Protein AF-A0A917RZY7-F1 (afdb_monomer_lite)

Secondary structure (DSSP, 8-state):
--HHHHHHHHHHTS-HHHHHHHHH--HHHHHHHHHHHHHHHHHHHHHHHHHHHTTTTTTTTSSSSS--

Organism: NCBI:txid492735

Foldseek 3Di:
DPVVVVVVVVLVPDDPVVNVCVVPDDPVRVVVVVCVVCVVVVVVCVVVCCCPPVVVVVVPPPPPPPDD

Radius of gyration: 23.18 Å; chains: 1; bounding box: 50×28×64 Å

pLDDT: mean 74.89, std 11.93, range [40.16, 88.25]

Structure (mmCIF, N/CA/C/O backbone):
data_AF-A0A917RZY7-F1
#
_entry.id   AF-A0A917RZY7-F1
#
loop_
_atom_site.group_PDB
_atom_site.id
_atom_site.type_symbol
_atom_site.label_atom_id
_atom_site.label_alt_id
_atom_site.label_comp_id
_atom_site.label_asym_id
_atom_site.label_entity_id
_atom_site.label_seq_id
_atom_site.pdbx_PDB_ins_code
_atom_site.Cartn_x
_atom_site.Cartn_y
_atom_site.Cartn_z
_atom_site.occupancy
_atom_site.B_iso_or_equiv
_atom_site.auth_seq_id
_atom_site.auth_comp_id
_atom_site.auth_asym_id
_atom_site.auth_atom_id
_atom_site.pdbx_PDB_model_num
ATOM 1 N N . MET A 1 1 ? -15.138 -18.887 -5.092 1.00 55.72 1 MET A N 1
ATOM 2 C CA . MET A 1 1 ? -14.641 -18.270 -3.849 1.00 55.72 1 MET A CA 1
ATOM 3 C C . MET A 1 1 ? -15.363 -16.949 -3.684 1.00 55.72 1 MET A C 1
ATOM 5 O O . MET A 1 1 ? -15.450 -16.197 -4.649 1.00 55.72 1 MET A O 1
ATOM 9 N N . ASP A 1 2 ? -15.984 -16.733 -2.530 1.00 78.19 2 ASP A N 1
ATOM 10 C CA . ASP A 1 2 ? -16.726 -15.510 -2.231 1.00 78.19 2 ASP A CA 1
ATOM 11 C C . ASP A 1 2 ? -15.714 -14.421 -1.846 1.00 78.19 2 ASP A C 1
ATOM 13 O O . ASP A 1 2 ? -14.957 -14.607 -0.894 1.00 78.19 2 ASP A O 1
ATOM 17 N N . LYS A 1 3 ? -15.646 -13.312 -2.594 1.00 71.44 3 LYS A N 1
ATOM 18 C CA . LYS A 1 3 ? -14.614 -12.265 -2.409 1.00 71.44 3 LYS A CA 1
ATOM 19 C C . L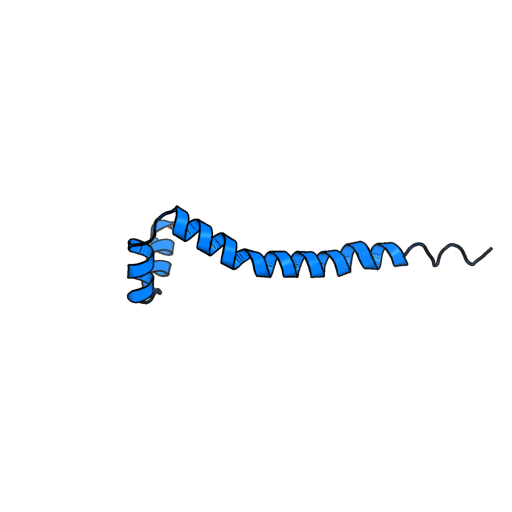YS A 1 3 ? -14.621 -11.671 -0.994 1.00 71.44 3 LYS A C 1
ATOM 21 O O . LYS A 1 3 ? -13.600 -11.202 -0.501 1.00 71.44 3 LYS A O 1
ATOM 26 N N . ASN A 1 4 ? -15.768 -11.739 -0.320 1.00 76.12 4 ASN A N 1
ATOM 27 C CA . ASN A 1 4 ? -15.917 -11.317 1.069 1.00 76.12 4 ASN A CA 1
ATOM 28 C C . ASN A 1 4 ? -15.176 -12.226 2.062 1.00 76.12 4 ASN A C 1
ATOM 30 O O . ASN A 1 4 ? -14.763 -11.753 3.120 1.00 76.12 4 ASN A O 1
ATOM 34 N N . ASN A 1 5 ? -14.993 -13.510 1.741 1.00 79.88 5 ASN A N 1
ATOM 35 C CA . ASN A 1 5 ? -14.273 -14.443 2.606 1.00 79.88 5 ASN A CA 1
ATOM 36 C C . ASN A 1 5 ? -12.760 -14.214 2.535 1.00 79.88 5 ASN A C 1
ATOM 38 O O . ASN A 1 5 ? -12.119 -14.159 3.579 1.00 79.88 5 ASN A O 1
ATOM 42 N N . GLU A 1 6 ? -12.215 -13.970 1.341 1.00 81.94 6 GLU A N 1
ATOM 43 C CA . GLU A 1 6 ? -10.794 -13.628 1.158 1.00 81.94 6 GLU A CA 1
ATOM 44 C C . GLU A 1 6 ? -10.438 -12.316 1.872 1.00 81.94 6 GLU A C 1
ATOM 46 O O . GLU A 1 6 ? -9.429 -12.221 2.566 1.00 81.94 6 GLU A O 1
ATOM 51 N N . PHE A 1 7 ? -11.311 -11.308 1.786 1.00 79.31 7 PHE A N 1
ATOM 52 C CA . PHE A 1 7 ? -11.098 -10.036 2.477 1.00 79.31 7 PHE A CA 1
ATOM 53 C 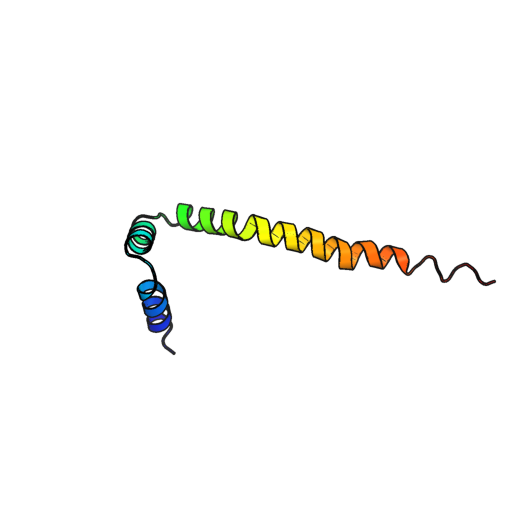C . PHE A 1 7 ? -11.092 -10.185 4.007 1.00 79.31 7 PHE A C 1
ATOM 55 O O . PHE A 1 7 ? -10.261 -9.591 4.694 1.00 79.31 7 PHE A O 1
ATOM 62 N N . ARG A 1 8 ? -11.993 -11.011 4.554 1.00 83.06 8 ARG A N 1
ATOM 63 C CA . ARG A 1 8 ? -12.032 -11.308 5.994 1.00 83.06 8 ARG A CA 1
ATOM 64 C C . ARG A 1 8 ? -10.781 -12.040 6.463 1.00 83.06 8 ARG A C 1
ATOM 66 O O . ARG A 1 8 ? -10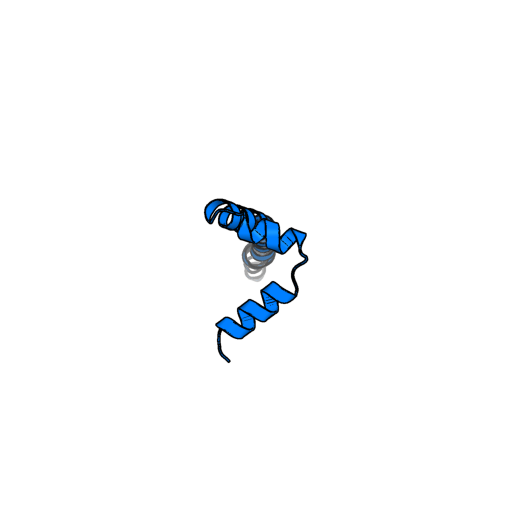.290 -11.749 7.551 1.00 83.06 8 ARG A O 1
ATOM 73 N N . GLU A 1 9 ? -10.263 -12.950 5.648 1.00 87.12 9 GLU A N 1
ATOM 74 C CA . GLU A 1 9 ? -9.033 -13.680 5.943 1.00 87.12 9 GLU A CA 1
ATOM 75 C C . GLU A 1 9 ? -7.827 -12.732 5.991 1.00 87.12 9 GLU A C 1
ATOM 77 O O . GLU A 1 9 ? -7.081 -12.743 6.970 1.00 87.12 9 GLU A O 1
ATOM 82 N N . ILE A 1 10 ? -7.714 -11.812 5.029 1.00 83.75 10 ILE A N 1
ATOM 83 C CA . ILE A 1 10 ? -6.665 -10.779 5.005 1.00 83.75 10 ILE A CA 1
ATOM 84 C C . ILE A 1 10 ? -6.755 -9.864 6.236 1.00 83.75 10 ILE A C 1
ATOM 86 O O . ILE A 1 10 ? -5.748 -9.615 6.895 1.00 83.75 10 ILE A O 1
ATOM 90 N N . ILE A 1 11 ? -7.956 -9.400 6.604 1.00 82.00 11 ILE A N 1
ATOM 91 C CA . ILE A 1 11 ? -8.134 -8.569 7.808 1.00 82.00 11 ILE A CA 1
ATOM 92 C C . ILE A 1 11 ? -7.770 -9.340 9.079 1.00 82.00 11 ILE A C 1
ATOM 94 O O . ILE A 1 11 ? -7.219 -8.758 10.014 1.00 82.00 11 ILE A O 1
ATOM 98 N N . SER A 1 12 ? -8.058 -10.643 9.138 1.00 85.31 12 SER A N 1
ATOM 99 C CA . SER A 1 12 ? -7.762 -11.462 10.318 1.00 85.31 12 SER A CA 1
ATOM 100 C C . SER A 1 12 ? -6.262 -11.607 10.597 1.00 85.31 12 SER A C 1
ATOM 102 O O . SER A 1 12 ? -5.883 -11.783 11.753 1.00 85.31 12 SER A O 1
ATOM 104 N N . GLN A 1 13 ? -5.427 -11.463 9.564 1.00 88.25 13 GLN A N 1
ATOM 105 C CA . GLN A 1 13 ? -3.967 -11.547 9.648 1.00 88.25 13 GLN A CA 1
ATOM 106 C C . GLN A 1 13 ? -3.302 -10.238 10.105 1.00 88.25 13 GLN A C 1
ATOM 108 O O . GLN A 1 13 ? -2.123 -10.248 10.455 1.00 88.25 13 GLN A O 1
ATOM 113 N N . LEU A 1 14 ? -4.034 -9.119 10.130 1.00 84.94 14 LEU A N 1
ATOM 114 C CA . LEU A 1 14 ? -3.516 -7.834 10.603 1.00 84.94 14 LEU A CA 1
ATOM 115 C C . LEU A 1 14 ? -3.401 -7.809 12.133 1.00 84.94 14 LEU A C 1
ATOM 117 O O . LEU A 1 14 ? -4.249 -8.350 12.850 1.00 84.94 14 LEU A O 1
ATOM 121 N N . SER A 1 15 ? -2.393 -7.111 12.654 1.00 87.50 15 SER A N 1
ATOM 122 C CA . SER A 1 15 ? -2.310 -6.825 14.087 1.00 87.50 15 SER A CA 1
ATOM 123 C C . SER A 1 15 ? -3.430 -5.873 14.526 1.00 87.50 15 SER A C 1
ATOM 125 O O . SER A 1 15 ? -3.943 -5.076 13.740 1.00 87.50 15 SER A O 1
ATOM 127 N N . GLU A 1 16 ? -3.793 -5.884 15.811 1.00 85.06 16 GLU A N 1
ATOM 128 C CA . GLU A 1 16 ? -4.842 -4.995 16.345 1.00 85.06 16 GLU A CA 1
ATOM 129 C C . GLU A 1 16 ? -4.543 -3.503 16.122 1.00 85.06 16 GLU A C 1
ATOM 131 O O . GLU A 1 16 ? -5.449 -2.698 15.909 1.00 85.06 16 GLU A O 1
ATOM 136 N N . LYS A 1 17 ? -3.260 -3.124 16.092 1.00 84.75 17 LYS A N 1
ATOM 137 C CA . LYS A 1 17 ? -2.835 -1.752 15.788 1.00 84.75 17 LYS A CA 1
ATOM 138 C C . LYS A 1 17 ? -3.087 -1.389 14.323 1.00 84.75 17 LYS A C 1
ATOM 140 O O . LYS A 1 17 ? -3.518 -0.274 14.036 1.00 84.75 17 LYS A O 1
ATOM 145 N N . GLU A 1 18 ? -2.828 -2.317 13.408 1.00 80.56 18 GLU A N 1
ATOM 146 C CA . GLU A 1 18 ? -3.062 -2.134 11.973 1.00 80.56 18 GLU A CA 1
ATOM 147 C C . GLU A 1 18 ? -4.554 -2.123 11.655 1.00 80.56 18 GLU A C 1
ATOM 149 O O . GLU A 1 18 ? -4.995 -1.263 10.901 1.00 80.56 18 GLU A O 1
ATOM 154 N N . LYS A 1 19 ? -5.347 -2.990 12.299 1.00 83.06 19 LYS A N 1
ATOM 155 C CA . LYS A 1 19 ? -6.814 -2.966 12.197 1.00 83.06 19 LYS A CA 1
ATOM 156 C C . LYS A 1 19 ? -7.385 -1.635 12.664 1.00 83.06 19 LYS A C 1
ATOM 158 O O . LYS A 1 19 ? -8.182 -1.036 11.950 1.00 83.06 19 LYS A O 1
ATOM 163 N N . LYS A 1 20 ? -6.947 -1.147 13.830 1.00 82.44 20 LYS A N 1
ATOM 164 C CA . LYS A 1 20 ? -7.365 0.159 14.347 1.00 82.44 20 LYS A CA 1
ATOM 165 C C . LYS A 1 20 ? -6.990 1.280 13.382 1.00 82.44 20 LYS A C 1
ATOM 167 O O . LYS A 1 20 ? -7.841 2.077 13.017 1.00 82.44 20 LYS A O 1
ATOM 172 N N . SER A 1 21 ? -5.748 1.283 12.896 1.00 80.50 21 SER A N 1
ATOM 173 C CA . SER A 1 21 ? -5.324 2.261 11.897 1.00 80.50 21 SER A CA 1
ATOM 174 C C . SER A 1 21 ? -6.162 2.183 10.624 1.00 80.50 21 SER A C 1
ATOM 176 O O . SER A 1 21 ? -6.448 3.231 10.068 1.00 80.50 21 SER A O 1
ATOM 178 N N . LEU A 1 22 ? -6.550 0.995 10.156 1.00 78.19 22 LEU A N 1
ATOM 179 C CA . LEU A 1 22 ? -7.365 0.825 8.952 1.00 78.19 22 LEU A CA 1
ATOM 180 C C . LEU A 1 22 ? -8.784 1.383 9.140 1.00 78.19 22 LEU A C 1
ATOM 182 O O . LEU A 1 22 ? -9.296 2.044 8.246 1.00 78.19 22 LEU A O 1
ATOM 186 N N . MET A 1 23 ? -9.391 1.131 10.303 1.00 80.38 23 MET A N 1
ATOM 187 C CA . MET A 1 23 ? -10.731 1.619 10.655 1.00 80.38 23 MET A CA 1
ATOM 188 C C . MET A 1 23 ? -10.765 3.137 10.866 1.00 80.38 23 MET A C 1
ATOM 190 O O . MET A 1 23 ? -11.769 3.770 10.553 1.00 80.38 23 MET A O 1
ATOM 194 N N . ASP A 1 24 ? -9.670 3.704 11.377 1.00 83.31 24 ASP A N 1
ATOM 195 C CA . ASP A 1 24 ? -9.534 5.137 11.648 1.00 83.31 24 ASP A CA 1
ATOM 196 C C . ASP A 1 24 ? -9.063 5.937 10.412 1.00 83.31 24 ASP A C 1
ATOM 198 O O . ASP A 1 24 ? -9.127 7.164 10.435 1.00 83.31 24 ASP A O 1
ATOM 202 N N . SER A 1 25 ? -8.582 5.276 9.345 1.00 80.69 25 SER A N 1
ATOM 203 C CA . SER A 1 25 ? -8.021 5.963 8.168 1.00 80.69 25 SER A CA 1
ATOM 204 C C . SER A 1 25 ? -9.107 6.455 7.211 1.00 80.69 25 SER A C 1
ATOM 206 O O . SER A 1 25 ? -10.010 5.700 6.839 1.00 80.69 25 SER A O 1
ATOM 208 N N . SER A 1 26 ? -8.970 7.684 6.712 1.00 85.75 26 SER A N 1
ATOM 209 C CA . SER A 1 26 ? -9.821 8.167 5.619 1.00 85.75 26 SER A CA 1
ATOM 210 C C . SER A 1 26 ? -9.424 7.532 4.272 1.00 85.75 26 SER A C 1
ATOM 212 O O . SER A 1 26 ? -8.277 7.102 4.093 1.00 85.75 26 SER A O 1
ATOM 214 N N . PRO A 1 27 ? -10.328 7.493 3.272 1.00 79.50 27 PRO A N 1
ATOM 215 C CA . PRO A 1 27 ? -9.982 7.039 1.923 1.00 79.50 27 PRO A CA 1
ATOM 216 C C . PRO A 1 27 ? -8.778 7.777 1.316 1.00 79.50 27 PRO A C 1
ATOM 218 O O . PRO A 1 27 ? -7.986 7.175 0.593 1.00 79.50 27 PRO A O 1
ATOM 221 N N . GLU A 1 28 ? -8.608 9.059 1.640 1.00 80.56 28 GLU A N 1
ATOM 222 C CA . GLU A 1 28 ? -7.498 9.895 1.166 1.00 80.56 28 GLU A CA 1
ATOM 223 C C . GLU A 1 28 ? -6.167 9.499 1.817 1.00 80.56 28 GLU A C 1
ATOM 225 O O . GLU A 1 28 ? -5.135 9.447 1.148 1.00 80.56 28 GLU A O 1
ATOM 230 N N . GLU A 1 29 ? -6.177 9.148 3.103 1.00 81.81 29 GLU A N 1
ATOM 231 C CA . GLU A 1 29 ? -4.986 8.666 3.811 1.00 81.81 29 GLU A CA 1
ATOM 232 C C . GLU A 1 29 ? -4.542 7.294 3.309 1.00 81.81 29 GLU A C 1
ATOM 234 O O . GLU A 1 29 ? -3.345 7.033 3.163 1.00 81.81 29 GLU A O 1
ATOM 239 N N . VAL A 1 30 ? -5.507 6.420 3.011 1.00 80.81 30 VAL A N 1
ATOM 240 C CA . VAL A 1 30 ? -5.233 5.129 2.381 1.00 80.81 30 VAL A CA 1
ATOM 241 C C . VAL A 1 30 ? -4.620 5.355 1.001 1.00 80.81 30 VAL A C 1
ATOM 243 O O . VAL A 1 30 ? -3.551 4.811 0.730 1.00 80.81 30 VAL A O 1
ATOM 246 N N . ALA A 1 31 ? -5.229 6.196 0.159 1.00 79.25 31 ALA A N 1
ATOM 247 C CA . ALA A 1 31 ? -4.713 6.518 -1.172 1.00 79.25 31 ALA A CA 1
ATOM 248 C C . ALA A 1 31 ? -3.275 7.060 -1.128 1.00 79.25 31 ALA A C 1
ATOM 250 O O . ALA A 1 31 ? -2.413 6.573 -1.859 1.00 79.25 31 ALA A O 1
ATOM 251 N N . LYS A 1 32 ? -2.979 7.977 -0.201 1.00 83.44 32 LYS A N 1
ATOM 252 C CA . LYS A 1 32 ? -1.629 8.521 -0.011 1.00 83.44 32 LYS A CA 1
ATOM 253 C C . LYS A 1 32 ? -0.601 7.441 0.345 1.00 83.44 32 LYS A C 1
ATOM 255 O O . LYS A 1 32 ? 0.489 7.420 -0.219 1.00 83.44 32 LYS A O 1
ATOM 260 N N . LYS A 1 33 ? -0.944 6.505 1.239 1.00 83.19 33 LYS A N 1
ATOM 261 C CA . LYS A 1 33 ? -0.054 5.379 1.582 1.00 83.19 33 LYS A CA 1
ATOM 262 C C . LYS A 1 33 ? 0.224 4.477 0.379 1.00 83.19 33 LYS A C 1
ATOM 264 O O . LYS A 1 33 ? 1.342 3.988 0.236 1.00 83.19 33 LYS A O 1
ATOM 269 N N . TRP A 1 34 ? -0.769 4.254 -0.482 1.00 82.75 34 TRP A N 1
ATOM 270 C CA . TRP A 1 34 ? -0.572 3.501 -1.722 1.00 82.75 34 TRP A CA 1
ATOM 271 C C . TRP A 1 34 ? 0.369 4.226 -2.689 1.00 82.75 34 TRP A C 1
ATOM 273 O O . TRP A 1 34 ? 1.255 3.588 -3.257 1.00 82.75 34 TRP A O 1
ATOM 283 N N . GLU A 1 35 ? 0.222 5.545 -2.845 1.00 82.94 35 GLU A N 1
ATOM 284 C CA . GLU A 1 35 ? 1.129 6.357 -3.666 1.00 82.94 35 GLU A CA 1
ATOM 285 C C . GLU A 1 35 ? 2.574 6.281 -3.157 1.00 82.94 35 GLU A 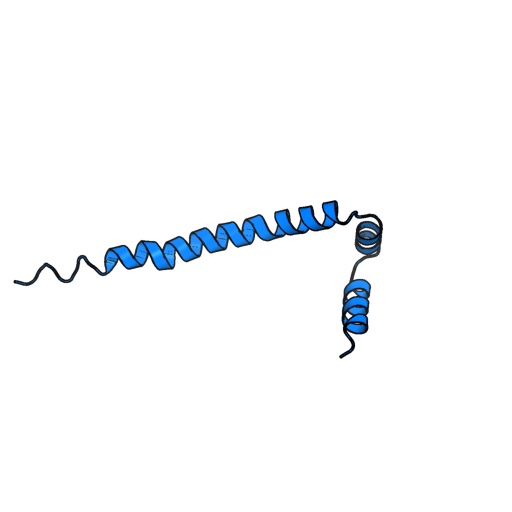C 1
ATOM 287 O O . GLU A 1 35 ? 3.483 5.978 -3.931 1.00 82.94 35 GLU A O 1
ATOM 292 N N . GLU A 1 36 ? 2.783 6.466 -1.850 1.00 85.94 36 GLU A N 1
ATOM 293 C CA . GLU A 1 36 ? 4.104 6.373 -1.215 1.00 85.94 36 GLU A CA 1
ATOM 294 C C . GLU A 1 36 ? 4.721 4.973 -1.374 1.00 85.94 36 GLU A C 1
ATOM 296 O O . GLU A 1 36 ? 5.900 4.834 -1.710 1.00 85.94 36 GLU A O 1
ATOM 301 N N . MET A 1 37 ? 3.922 3.918 -1.181 1.00 83.12 37 MET A N 1
ATOM 302 C CA . MET A 1 37 ? 4.385 2.533 -1.285 1.00 83.12 37 MET A CA 1
ATOM 303 C C . MET A 1 37 ? 4.851 2.182 -2.702 1.00 83.12 37 MET A C 1
ATOM 305 O O . MET A 1 37 ? 5.853 1.481 -2.869 1.00 83.12 37 MET A O 1
ATOM 309 N N . TYR A 1 38 ? 4.144 2.663 -3.727 1.00 83.12 38 TYR A N 1
ATOM 310 C CA . TYR A 1 38 ? 4.463 2.346 -5.118 1.00 83.12 38 TYR A CA 1
ATOM 311 C C . TYR A 1 38 ? 5.485 3.285 -5.761 1.00 83.12 38 TYR A C 1
ATOM 313 O O . TYR A 1 38 ? 6.085 2.914 -6.772 1.00 83.12 38 TYR A O 1
ATOM 321 N N . GLU A 1 39 ? 5.763 4.452 -5.180 1.00 85.12 39 GLU A N 1
ATOM 322 C CA . GLU A 1 39 ? 6.710 5.416 -5.743 1.00 85.12 39 GLU A CA 1
ATOM 323 C C . GLU A 1 39 ? 8.109 4.810 -5.969 1.00 85.12 39 GLU A C 1
ATOM 325 O O . GLU A 1 39 ? 8.695 4.952 -7.050 1.00 85.12 39 GLU A O 1
ATOM 330 N N . ILE A 1 40 ? 8.651 4.102 -4.972 1.00 78.19 40 ILE A N 1
ATOM 331 C CA . ILE A 1 40 ? 9.997 3.511 -5.041 1.00 78.19 40 ILE A CA 1
ATOM 332 C C . ILE A 1 40 ? 10.061 2.367 -6.072 1.00 78.19 40 ILE A C 1
ATOM 334 O O . ILE A 1 40 ? 10.914 2.446 -6.966 1.00 78.19 40 ILE A O 1
ATOM 338 N N . PRO A 1 41 ? 9.179 1.343 -6.032 1.00 78.31 41 PRO A N 1
ATOM 339 C CA . PRO A 1 41 ? 9.144 0.294 -7.052 1.00 78.31 41 PRO A CA 1
ATOM 340 C C . PRO A 1 41 ? 8.987 0.838 -8.474 1.00 78.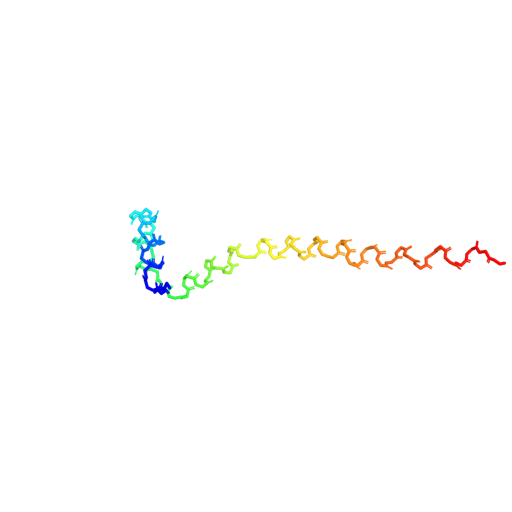31 41 PRO A C 1
ATOM 342 O O . PRO A 1 41 ? 9.671 0.383 -9.393 1.00 78.31 41 PRO A O 1
ATOM 345 N N . ILE A 1 42 ? 8.144 1.857 -8.669 1.00 78.81 42 ILE A N 1
ATOM 346 C CA . ILE A 1 42 ? 7.948 2.483 -9.981 1.00 78.81 42 ILE A CA 1
ATOM 347 C C . ILE A 1 42 ? 9.245 3.151 -10.450 1.00 78.81 42 ILE A C 1
ATOM 349 O O . ILE A 1 42 ? 9.674 2.908 -11.581 1.00 78.81 42 ILE A O 1
ATOM 353 N N . LYS A 1 43 ? 9.918 3.935 -9.595 1.00 80.81 43 LYS A N 1
ATOM 354 C CA . LYS A 1 43 ? 11.209 4.569 -9.926 1.00 80.81 43 LYS A CA 1
ATOM 355 C C . LYS A 1 43 ? 12.289 3.539 -10.267 1.00 80.81 43 LYS A C 1
ATOM 357 O O . LYS A 1 43 ? 13.010 3.719 -11.250 1.00 80.81 43 LYS A O 1
ATOM 362 N N . GLN A 1 44 ? 12.380 2.453 -9.500 1.00 77.00 44 GLN A N 1
ATOM 363 C CA . GLN A 1 44 ? 13.322 1.360 -9.753 1.00 77.00 44 GLN A CA 1
ATOM 364 C C . GLN A 1 44 ? 13.026 0.653 -11.080 1.00 77.00 44 GLN A C 1
ATOM 366 O O . GLN A 1 44 ? 13.940 0.464 -11.885 1.00 77.00 44 GLN A O 1
ATOM 371 N N . SER A 1 45 ? 11.753 0.339 -11.352 1.00 78.12 45 SER A N 1
ATOM 372 C CA . SER A 1 45 ? 11.338 -0.258 -12.625 1.00 78.12 45 SER A CA 1
ATOM 373 C C . SER A 1 45 ? 11.683 0.657 -13.798 1.00 78.12 45 SER A C 1
ATOM 375 O O . SER A 1 45 ? 12.272 0.206 -14.774 1.00 78.12 45 SER A O 1
ATOM 377 N N . LYS A 1 46 ? 11.432 1.968 -13.677 1.00 78.44 46 LYS A N 1
ATOM 378 C CA . LYS A 1 46 ? 11.757 2.952 -14.710 1.00 78.44 46 LYS A CA 1
ATOM 379 C C . LYS A 1 46 ? 13.253 2.969 -15.000 1.00 78.44 46 LYS A C 1
ATOM 381 O O . LYS A 1 46 ? 13.637 2.957 -16.163 1.00 78.44 46 LYS A O 1
ATOM 386 N N . PHE A 1 47 ? 14.101 2.972 -13.971 1.00 78.56 47 PHE A N 1
ATOM 387 C CA . PHE A 1 47 ? 15.553 2.941 -14.155 1.00 78.56 47 PHE A CA 1
ATOM 388 C C . PHE A 1 47 ? 16.021 1.649 -14.838 1.00 78.56 47 PHE A C 1
ATOM 390 O O . PHE A 1 47 ? 16.790 1.695 -15.799 1.00 78.56 47 PHE A O 1
ATOM 397 N N . PHE A 1 48 ? 15.521 0.505 -14.373 1.00 79.62 48 PHE A N 1
ATOM 398 C CA . PHE A 1 48 ? 15.855 -0.809 -14.911 1.00 79.62 48 PHE A CA 1
ATOM 399 C C . PHE A 1 48 ? 15.413 -0.971 -16.371 1.00 79.62 48 PHE A C 1
ATOM 401 O O . PHE A 1 48 ? 16.230 -1.297 -17.233 1.00 79.62 48 PHE A O 1
ATOM 408 N N . LEU A 1 49 ? 14.148 -0.666 -16.670 1.00 78.38 49 LEU A N 1
ATOM 409 C CA . LEU A 1 49 ? 13.584 -0.732 -18.018 1.00 78.38 49 LEU A CA 1
ATOM 410 C C . LEU A 1 49 ? 14.284 0.253 -18.957 1.00 78.38 49 LEU A C 1
ATOM 412 O O . LEU A 1 49 ? 14.587 -0.100 -20.093 1.00 78.38 49 LEU A O 1
ATOM 416 N N . ASN A 1 50 ? 14.622 1.456 -18.481 1.00 77.19 50 ASN A N 1
ATOM 417 C CA . ASN A 1 50 ? 15.400 2.409 -19.270 1.00 77.19 50 ASN A CA 1
ATOM 418 C C . ASN A 1 50 ? 16.771 1.822 -19.665 1.00 77.19 50 ASN A C 1
ATOM 420 O O . ASN A 1 50 ? 17.221 1.930 -20.805 1.00 77.19 50 ASN A O 1
ATOM 424 N N . ASN A 1 51 ? 17.422 1.128 -18.728 1.00 74.94 51 ASN A N 1
ATOM 425 C CA . ASN A 1 51 ? 18.723 0.512 -18.957 1.00 74.94 51 ASN A CA 1
ATOM 426 C C . ASN A 1 51 ? 18.665 -0.686 -19.919 1.00 74.94 51 ASN A C 1
ATOM 428 O O . ASN A 1 51 ? 19.594 -0.880 -20.697 1.00 74.94 51 ASN A O 1
ATOM 432 N N . ILE A 1 52 ? 17.582 -1.462 -19.895 1.00 76.06 52 ILE A N 1
ATOM 433 C CA . ILE A 1 52 ? 17.396 -2.594 -20.809 1.00 76.06 52 ILE A CA 1
ATOM 434 C C . ILE A 1 52 ? 17.004 -2.105 -22.201 1.00 76.06 52 ILE A C 1
ATOM 436 O O . ILE A 1 52 ? 17.696 -2.390 -23.170 1.00 76.06 52 ILE A O 1
ATOM 440 N N . PHE A 1 53 ? 15.929 -1.329 -22.317 1.00 75.31 53 PHE A N 1
ATOM 441 C CA . PHE A 1 53 ? 15.318 -1.051 -23.616 1.00 75.31 53 PHE A CA 1
ATOM 442 C C . PHE A 1 53 ? 15.961 0.117 -24.369 1.00 75.31 53 PHE A C 1
ATOM 444 O O . PHE A 1 53 ? 15.977 0.110 -25.599 1.00 75.31 53 PHE A O 1
ATOM 451 N N . PHE A 1 54 ? 16.530 1.103 -23.673 1.00 68.75 54 PHE A N 1
ATOM 452 C CA . PHE A 1 54 ? 17.006 2.338 -24.314 1.00 68.75 54 PHE A CA 1
ATOM 453 C C . PHE A 1 54 ? 18.534 2.438 -24.387 1.00 68.75 54 PHE A C 1
ATOM 455 O O . PHE A 1 54 ? 19.059 3.096 -25.279 1.00 68.75 54 PHE A O 1
ATOM 462 N N . LYS A 1 55 ? 19.278 1.755 -23.505 1.00 64.25 55 LYS A N 1
ATOM 463 C CA . LYS A 1 55 ? 20.752 1.701 -23.592 1.00 64.25 55 LYS A CA 1
ATOM 464 C C . LYS A 1 55 ? 21.290 0.543 -24.436 1.00 64.25 55 LYS A C 1
ATOM 466 O O . LYS A 1 55 ? 22.395 0.671 -24.958 1.00 64.25 55 LYS A O 1
ATOM 471 N N . GLN A 1 56 ? 20.561 -0.567 -24.588 1.00 58.47 56 GLN A N 1
ATOM 472 C CA . GLN A 1 56 ? 20.965 -1.633 -25.520 1.00 58.47 56 GLN A CA 1
ATOM 473 C C . GLN A 1 56 ? 20.580 -1.322 -26.969 1.00 58.47 56 GLN A C 1
ATOM 475 O O . GLN A 1 56 ? 21.354 -1.637 -27.867 1.00 58.47 56 GLN A O 1
ATOM 480 N N . SER A 1 57 ? 19.454 -0.643 -27.207 1.00 58.56 57 SER A N 1
ATOM 481 C CA . SER A 1 57 ? 18.995 -0.302 -28.563 1.00 58.56 57 SER A CA 1
ATOM 482 C C . SER A 1 57 ? 19.943 0.641 -29.313 1.00 58.56 57 SER A C 1
ATOM 484 O O . SER A 1 57 ? 20.049 0.544 -30.532 1.00 58.56 57 SER A O 1
ATOM 486 N N . GLY A 1 58 ? 20.703 1.480 -28.601 1.00 58.97 58 GLY A N 1
ATOM 487 C CA . GLY A 1 58 ? 21.744 2.328 -29.191 1.00 58.97 58 GLY A CA 1
ATOM 488 C C . GLY A 1 58 ? 23.047 1.606 -29.564 1.00 58.97 58 GLY A C 1
ATOM 489 O O . GLY A 1 58 ? 23.870 2.198 -30.248 1.00 58.97 58 GLY A O 1
ATOM 490 N N . LYS A 1 59 ? 23.264 0.351 -29.137 1.00 57.03 59 LYS A N 1
ATOM 491 C CA . LYS A 1 59 ? 24.502 -0.401 -29.437 1.00 57.03 59 LYS A CA 1
ATOM 492 C C . LYS A 1 59 ? 24.397 -1.309 -30.661 1.00 57.03 59 LYS A C 1
ATOM 494 O O . LYS A 1 59 ? 25.421 -1.735 -31.181 1.00 57.03 59 LYS A O 1
ATOM 499 N N . THR A 1 60 ? 23.187 -1.615 -31.121 1.00 55.16 60 THR A N 1
ATOM 500 C CA . THR A 1 60 ? 22.967 -2.526 -32.255 1.00 55.16 60 THR A CA 1
ATOM 501 C C . THR A 1 60 ? 23.260 -1.899 -33.621 1.00 55.16 60 THR A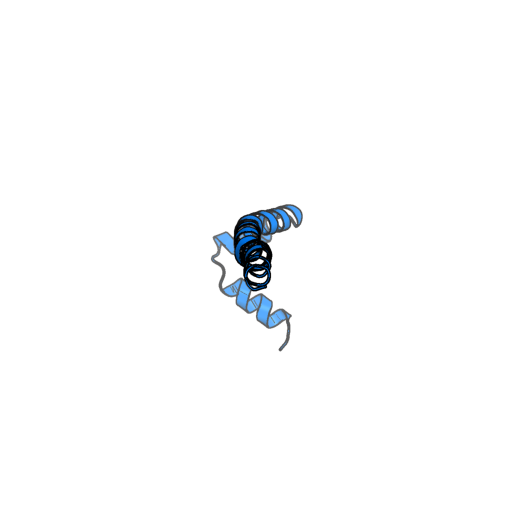 C 1
ATOM 503 O O . THR A 1 60 ? 23.493 -2.643 -34.562 1.00 55.16 60 THR A O 1
ATOM 506 N N . ASN A 1 61 ? 23.312 -0.567 -33.741 1.00 54.25 61 ASN A N 1
ATOM 507 C CA . ASN A 1 61 ? 23.478 0.107 -35.040 1.00 54.25 61 ASN A CA 1
ATOM 508 C C . ASN A 1 61 ? 24.928 0.462 -35.424 1.00 54.25 61 ASN A C 1
ATOM 510 O O . ASN A 1 61 ? 25.146 0.897 -36.549 1.00 54.25 61 ASN A O 1
ATOM 514 N N . ASP A 1 62 ? 25.917 0.270 -34.544 1.00 53.75 62 ASP A N 1
ATOM 515 C CA . ASP A 1 62 ? 27.310 0.671 -34.831 1.00 53.75 62 ASP A CA 1
ATOM 516 C C . ASP A 1 62 ? 28.195 -0.454 -35.403 1.00 53.75 62 ASP A C 1
ATOM 518 O O . ASP A 1 62 ? 29.312 -0.182 -35.844 1.00 53.75 62 ASP A O 1
ATOM 522 N N . ASN A 1 63 ? 27.721 -1.706 -35.445 1.00 49.78 63 ASN A N 1
ATOM 523 C CA . ASN A 1 63 ? 28.515 -2.834 -35.958 1.00 49.78 63 ASN A CA 1
ATOM 524 C C . ASN A 1 63 ? 28.250 -3.201 -37.430 1.00 49.78 63 ASN A C 1
ATOM 526 O O . ASN A 1 63 ? 29.035 -3.959 -37.987 1.00 49.78 63 ASN A O 1
ATOM 530 N N . ASP A 1 64 ? 27.238 -2.625 -38.089 1.00 51.38 64 ASP A N 1
ATOM 531 C CA . ASP A 1 64 ? 26.907 -2.952 -39.492 1.00 51.38 64 ASP A CA 1
ATOM 532 C C . ASP A 1 64 ? 27.500 -1.974 -40.531 1.00 51.38 64 ASP A C 1
ATOM 534 O O . ASP A 1 64 ? 27.295 -2.135 -41.733 1.00 51.38 64 ASP A O 1
ATOM 538 N N . HIS A 1 65 ? 28.280 -0.969 -40.107 1.00 51.19 65 HIS A N 1
ATOM 539 C CA . HIS A 1 65 ? 28.863 0.039 -41.013 1.00 51.19 65 HIS A CA 1
ATOM 540 C C . HIS A 1 65 ? 30.395 0.028 -41.125 1.00 51.19 65 HIS A C 1
ATOM 542 O O . HIS A 1 65 ? 30.981 0.957 -41.680 1.00 51.19 65 HIS A O 1
ATOM 548 N N . LYS A 1 66 ? 31.063 -1.038 -40.672 1.00 51.50 66 LYS A N 1
ATOM 549 C CA . LYS A 1 66 ? 32.511 -1.231 -40.865 1.00 51.50 66 LYS A CA 1
ATOM 550 C C . LYS A 1 66 ? 32.840 -2.536 -41.582 1.00 51.50 66 LYS A C 1
ATOM 552 O O . LYS A 1 66 ? 33.687 -3.284 -41.131 1.00 51.50 66 LYS A O 1
ATOM 557 N N . GLU A 1 67 ? 32.207 -2.786 -42.719 1.00 48.75 67 GLU A N 1
ATOM 558 C CA . GLU A 1 67 ? 32.753 -3.699 -43.728 1.00 48.75 67 GLU A CA 1
ATOM 559 C C . GLU A 1 67 ? 32.150 -3.349 -45.094 1.00 48.75 67 GLU A C 1
ATOM 561 O O . GLU A 1 67 ? 31.094 -3.851 -45.476 1.00 48.75 67 GLU A O 1
ATOM 566 N N . LYS A 1 68 ? 32.791 -2.409 -45.797 1.00 40.16 68 LYS A N 1
ATOM 567 C CA . LYS A 1 68 ? 32.840 -2.304 -47.262 1.00 40.16 68 LYS A CA 1
ATOM 568 C C . LYS A 1 68 ? 33.938 -1.335 -47.677 1.00 40.16 68 LYS A C 1
ATOM 570 O O . LYS A 1 68 ? 34.051 -0.272 -47.027 1.00 40.16 68 LYS A O 1
#

Sequence (68 aa):
MDKNNEFREIISQLSEKEKKSLMDSSPEEVAKKWEEMYEIPIKQSKFFLNNIFFKQSGKTNDNDHKEK